Protein AF-A0A1U9UJ52-F1 (afdb_monomer_lite)

InterPro domains:
  IPR037035 Glycerate kinase-like, C-terminal domain superfamily [G3DSA:3.40.1480.10] (3-68)

Radius of gyration: 16.78 Å; chains: 1; bounding box: 43×26×46 Å

Sequence (95 aa):
MSAADPLRIVNTVTGEAREVARVYAALVREIRAYNAPFAAPVVLISEGERTVTLPAGAAPAGRARRLGPVRRHRRLVVTGPTRTNVNDYRAILIL

pLDDT: mean 83.04, std 14.13, range [40.38, 97.19]

Secondary structure (DSSP, 8-state):
-------EEE----EEHHHHHHHHHHHHHHHHHH--SSPSSEEEEEEE-EE--PPTTPPPS-S---PPPP---TT-------S----EEEEEEE-

Organism: Cupriavidus necator (NCBI:txid106590)

Foldseek 3Di:
DDDDDDADEAEADEEAPVVVVVVVVVVLVCCQVPCPPHHPQYKYKYFHAYDHDDDPPDDDPPDPDPDDPDPDDPPDDDDDDPVDDPHDMDMDGRD

Structure (mmCIF, N/CA/C/O backbone):
data_AF-A0A1U9UJ52-F1
#
_entry.id   AF-A0A1U9UJ52-F1
#
loop_
_atom_site.group_PDB
_atom_site.id
_atom_site.type_symbol
_atom_site.label_atom_id
_atom_site.label_alt_id
_atom_site.label_comp_id
_atom_site.label_asym_id
_atom_site.label_entity_id
_atom_site.label_seq_id
_atom_site.pdbx_PDB_ins_code
_atom_site.Cartn_x
_atom_site.Cartn_y
_atom_site.Cartn_z
_atom_site.occupancy
_atom_site.B_iso_or_equiv
_atom_site.auth_seq_id
_atom_site.auth_comp_id
_atom_site.auth_asym_id
_atom_site.auth_atom_id
_atom_site.pdbx_PDB_model_num
ATOM 1 N N . MET A 1 1 ? -25.692 7.053 10.779 1.00 40.38 1 MET A N 1
ATOM 2 C CA . MET A 1 1 ? -24.409 6.702 10.132 1.00 40.38 1 MET A CA 1
ATOM 3 C C . MET A 1 1 ? -23.512 7.923 10.233 1.00 40.38 1 MET A C 1
ATOM 5 O O . MET A 1 1 ? -23.721 8.863 9.482 1.00 40.38 1 MET A O 1
ATOM 9 N N . SER A 1 2 ? -22.635 7.976 11.240 1.00 41.06 2 SER A N 1
ATOM 10 C CA . SER A 1 2 ? -21.739 9.124 11.442 1.00 41.06 2 SER A CA 1
ATOM 11 C C . SER A 1 2 ? -20.539 9.010 10.504 1.00 41.06 2 SER A C 1
ATOM 13 O O . SER A 1 2 ? -20.014 7.912 10.332 1.00 41.06 2 SER A O 1
ATOM 15 N N . ALA A 1 3 ? -20.173 10.129 9.880 1.00 46.41 3 ALA A N 1
ATOM 16 C CA . ALA A 1 3 ? -19.168 10.272 8.834 1.00 46.41 3 ALA A CA 1
ATOM 17 C C . ALA A 1 3 ? -17.847 9.559 9.167 1.00 46.41 3 ALA A C 1
ATOM 19 O O . ALA A 1 3 ? -17.256 9.784 10.221 1.00 46.41 3 ALA A O 1
ATOM 20 N N . ALA A 1 4 ? -17.392 8.695 8.257 1.00 51.22 4 ALA A N 1
ATOM 21 C CA . ALA A 1 4 ? -16.014 8.230 8.257 1.00 51.22 4 ALA A CA 1
ATOM 22 C C . ALA A 1 4 ? -15.134 9.410 7.824 1.00 51.22 4 ALA A C 1
ATOM 24 O O . ALA A 1 4 ? -15.203 9.801 6.662 1.00 51.22 4 ALA A O 1
ATOM 25 N N . ASP A 1 5 ? -14.335 9.968 8.737 1.00 53.25 5 ASP A N 1
ATOM 26 C CA . ASP A 1 5 ? -13.359 11.015 8.418 1.00 53.25 5 ASP A CA 1
ATOM 27 C C . ASP A 1 5 ? -11.966 10.720 9.017 1.00 53.25 5 ASP A C 1
ATOM 29 O O . ASP A 1 5 ? -11.884 10.301 10.175 1.00 53.25 5 ASP A O 1
ATOM 33 N N . PRO A 1 6 ? -10.848 11.020 8.314 1.00 59.38 6 PRO A N 1
ATOM 34 C CA . PRO A 1 6 ? -10.730 11.335 6.897 1.00 59.38 6 PRO A CA 1
ATOM 35 C C . PRO A 1 6 ? -9.825 10.344 6.158 1.00 59.38 6 PRO A C 1
ATOM 37 O O . PRO A 1 6 ? -8.837 9.804 6.665 1.00 59.38 6 PRO A O 1
ATOM 40 N N . LEU A 1 7 ? -10.162 10.176 4.889 1.00 65.69 7 LEU A N 1
ATOM 41 C CA . LEU A 1 7 ? -9.250 9.773 3.837 1.00 65.69 7 LEU A CA 1
ATOM 42 C C . LEU A 1 7 ? -7.883 10.458 4.002 1.00 65.69 7 LEU A C 1
ATOM 44 O O . LEU A 1 7 ? -7.789 11.681 3.907 1.00 65.69 7 LEU A O 1
ATOM 48 N N . ARG A 1 8 ? -6.817 9.690 4.240 1.00 69.25 8 ARG A N 1
ATOM 49 C CA . ARG A 1 8 ? -5.455 10.240 4.343 1.00 69.25 8 ARG A CA 1
ATOM 50 C C . ARG A 1 8 ? -4.649 9.904 3.101 1.00 69.25 8 ARG A C 1
ATOM 52 O O . ARG A 1 8 ? -4.561 8.735 2.731 1.00 69.25 8 ARG A O 1
ATOM 59 N N . ILE A 1 9 ? -4.075 10.937 2.485 1.00 73.25 9 ILE A N 1
ATOM 60 C CA . ILE A 1 9 ? -3.319 10.852 1.234 1.00 73.25 9 ILE A CA 1
ATOM 61 C C . ILE A 1 9 ? -1.829 10.971 1.543 1.00 73.25 9 ILE A C 1
ATOM 63 O O . ILE A 1 9 ? -1.378 11.980 2.082 1.00 73.25 9 ILE A O 1
ATOM 67 N N . VAL A 1 10 ? -1.066 9.945 1.173 1.00 74.12 10 VAL A N 1
ATOM 68 C CA . VAL A 1 10 ? 0.400 9.996 1.132 1.00 74.12 10 VAL A CA 1
ATOM 69 C C . VAL A 1 10 ? 0.835 10.067 -0.326 1.00 74.12 10 VAL A C 1
ATOM 71 O O . VAL A 1 10 ? 0.486 9.195 -1.121 1.00 74.12 10 VAL A O 1
ATOM 74 N N . ASN A 1 11 ? 1.607 11.091 -0.680 1.00 78.25 11 ASN A N 1
ATOM 75 C CA . ASN A 1 11 ? 2.183 11.214 -2.015 1.00 78.25 11 ASN A CA 1
ATOM 76 C C . ASN A 1 11 ? 3.630 10.689 -2.033 1.00 78.25 11 ASN A C 1
ATOM 78 O O . ASN A 1 11 ? 4.268 10.561 -0.987 1.00 78.25 11 ASN A O 1
ATOM 82 N N . THR A 1 12 ? 4.169 10.429 -3.223 1.00 85.44 12 THR A N 1
ATOM 83 C CA . THR A 1 12 ? 5.603 10.196 -3.476 1.00 85.44 12 THR A CA 1
ATOM 84 C C . THR A 1 12 ? 6.217 8.953 -2.822 1.00 85.44 12 THR A C 1
ATOM 86 O O . THR A 1 12 ? 7.415 8.917 -2.559 1.00 85.44 12 THR A O 1
ATOM 89 N N . VAL A 1 13 ? 5.436 7.899 -2.569 1.00 89.06 13 VAL A N 1
ATOM 90 C CA . VAL A 1 13 ? 5.988 6.668 -1.981 1.00 89.06 13 VAL A CA 1
ATOM 91 C C . VAL A 1 13 ? 6.821 5.905 -3.010 1.00 89.06 13 VAL A C 1
ATOM 93 O O . VAL A 1 13 ? 6.276 5.418 -4.003 1.00 89.06 13 VAL A O 1
ATOM 96 N N . THR A 1 14 ? 8.113 5.746 -2.725 1.00 91.81 14 THR A N 1
ATOM 97 C CA . THR A 1 14 ? 9.083 5.058 -3.585 1.00 91.81 14 THR A CA 1
ATOM 98 C C . THR A 1 14 ? 9.694 3.813 -2.938 1.00 91.81 14 THR A C 1
ATOM 100 O O . THR A 1 14 ? 9.411 3.491 -1.782 1.00 91.81 14 THR A O 1
ATOM 103 N N . GLY A 1 15 ? 10.504 3.079 -3.706 1.00 92.88 15 GLY A N 1
ATOM 104 C CA . GLY A 1 15 ? 11.242 1.896 -3.254 1.00 92.88 15 GLY A CA 1
ATOM 105 C C . GLY A 1 15 ? 10.639 0.571 -3.719 1.00 92.88 15 GLY A C 1
ATOM 106 O O . GLY A 1 15 ? 9.721 0.529 -4.542 1.00 92.88 15 GLY A O 1
ATOM 107 N N . GLU A 1 16 ? 11.169 -0.530 -3.186 1.00 95.81 16 GLU A N 1
ATOM 108 C CA . GLU A 1 16 ? 10.764 -1.878 -3.578 1.00 95.81 16 GLU A CA 1
ATOM 109 C C . GLU A 1 16 ? 9.315 -2.172 -3.170 1.00 95.81 16 GLU A C 1
ATOM 111 O O . GLU A 1 16 ? 8.945 -2.109 -1.993 1.00 95.81 16 GLU A O 1
ATOM 116 N N . ALA A 1 17 ? 8.488 -2.581 -4.135 1.00 93.44 17 ALA A N 1
ATOM 117 C CA . ALA A 1 17 ? 7.058 -2.812 -3.927 1.00 93.44 17 ALA A CA 1
ATOM 118 C C . ALA A 1 17 ? 6.770 -3.778 -2.762 1.00 93.44 17 ALA A C 1
ATOM 120 O O . ALA A 1 17 ? 5.819 -3.578 -2.002 1.00 93.44 17 ALA A O 1
ATOM 121 N N . ARG A 1 18 ? 7.619 -4.801 -2.583 1.00 94.50 18 ARG A N 1
ATOM 122 C CA . ARG A 1 18 ? 7.508 -5.784 -1.491 1.00 94.50 18 ARG A CA 1
ATOM 123 C C . ARG A 1 18 ? 7.749 -5.174 -0.108 1.00 94.50 18 ARG A C 1
ATOM 125 O O . ARG A 1 18 ? 7.143 -5.618 0.862 1.00 94.50 18 ARG A O 1
ATOM 132 N N . GLU A 1 19 ? 8.633 -4.188 -0.004 1.00 96.19 19 GLU A N 1
ATOM 133 C CA . GLU A 1 19 ? 8.980 -3.538 1.263 1.00 96.19 19 GLU A CA 1
ATOM 134 C C . GLU A 1 19 ? 7.899 -2.540 1.641 1.00 96.19 19 GLU A C 1
ATOM 136 O O . GLU A 1 19 ? 7.375 -2.590 2.754 1.00 96.19 19 GLU A O 1
ATOM 141 N N . VAL A 1 20 ? 7.449 -1.747 0.667 1.00 93.81 20 VAL A N 1
ATOM 142 C CA . VAL A 1 20 ? 6.313 -0.846 0.855 1.00 93.81 20 VAL A CA 1
ATOM 143 C C . VAL A 1 20 ? 5.063 -1.620 1.291 1.00 93.81 20 VAL A C 1
ATOM 145 O O . VAL A 1 20 ? 4.375 -1.210 2.225 1.00 93.81 20 VAL A O 1
ATOM 148 N N . ALA A 1 21 ? 4.786 -2.780 0.685 1.00 93.50 21 ALA A N 1
ATOM 149 C CA . ALA A 1 21 ? 3.662 -3.627 1.087 1.00 93.50 21 ALA A CA 1
ATOM 150 C C . ALA A 1 21 ? 3.754 -4.102 2.551 1.00 93.50 21 ALA A C 1
ATOM 152 O O . ALA A 1 21 ? 2.731 -4.170 3.233 1.00 93.50 21 ALA A O 1
ATOM 153 N N . ARG A 1 22 ? 4.959 -4.405 3.058 1.00 96.69 22 ARG A N 1
ATOM 154 C CA . ARG A 1 22 ? 5.166 -4.803 4.464 1.00 96.69 22 ARG A CA 1
ATOM 155 C C . ARG A 1 22 ? 4.875 -3.656 5.425 1.00 96.69 22 ARG A C 1
ATOM 157 O O . ARG A 1 22 ? 4.234 -3.891 6.445 1.00 96.69 22 ARG A O 1
ATOM 164 N N . VAL A 1 23 ? 5.292 -2.438 5.080 1.00 94.62 23 VAL A N 1
ATOM 165 C CA . VAL A 1 23 ? 5.011 -1.237 5.880 1.00 94.62 23 VAL A CA 1
ATOM 166 C C . VAL A 1 23 ? 3.505 -0.994 5.974 1.00 94.62 23 VAL A C 1
ATOM 168 O O . VAL A 1 23 ? 2.974 -0.882 7.077 1.00 94.62 23 VAL A O 1
ATOM 171 N N . TYR A 1 24 ? 2.787 -1.014 4.844 1.00 94.00 24 TYR A N 1
ATOM 172 C CA . TYR A 1 24 ? 1.325 -0.885 4.858 1.00 94.00 24 TYR A CA 1
ATOM 173 C C . TYR A 1 24 ? 0.649 -2.005 5.653 1.00 94.00 24 TYR A C 1
ATOM 175 O O . TYR A 1 24 ? -0.286 -1.743 6.403 1.00 94.00 24 TYR A O 1
ATOM 183 N N . ALA A 1 25 ? 1.124 -3.247 5.536 1.00 96.06 25 ALA A N 1
ATOM 184 C CA . ALA A 1 25 ? 0.576 -4.360 6.306 1.00 96.06 25 ALA A CA 1
ATOM 185 C C . ALA A 1 25 ? 0.775 -4.183 7.820 1.00 96.06 25 ALA A C 1
ATOM 187 O O . ALA A 1 25 ? -0.128 -4.512 8.587 1.00 96.06 25 ALA A O 1
ATOM 188 N N . ALA A 1 26 ? 1.928 -3.665 8.254 1.00 96.50 26 ALA A N 1
ATOM 189 C CA . ALA A 1 26 ? 2.177 -3.347 9.658 1.00 96.50 26 ALA A CA 1
ATOM 190 C C . ALA A 1 26 ? 1.239 -2.235 10.151 1.00 96.50 26 ALA A C 1
ATOM 192 O O . ALA A 1 26 ? 0.575 -2.417 11.166 1.00 96.50 26 ALA A O 1
ATOM 193 N N . LEU A 1 27 ? 1.091 -1.152 9.382 1.00 93.00 27 LEU A N 1
ATOM 194 C CA . LEU A 1 27 ? 0.178 -0.054 9.711 1.00 93.00 27 LEU A CA 1
ATOM 195 C C . LEU A 1 27 ? -1.283 -0.519 9.822 1.00 93.00 27 LEU A C 1
ATOM 197 O O . LEU A 1 27 ? -1.989 -0.135 10.747 1.00 93.00 27 LEU A O 1
ATOM 201 N N . VAL A 1 28 ? -1.739 -1.385 8.912 1.00 94.94 28 VAL A N 1
ATOM 202 C CA . VAL A 1 28 ? -3.092 -1.962 8.975 1.00 94.94 28 VAL A CA 1
ATOM 203 C C . VAL A 1 28 ? -3.289 -2.795 10.241 1.00 94.94 28 VAL A C 1
ATOM 205 O O . VAL A 1 28 ? -4.364 -2.751 10.837 1.00 94.94 28 VAL A O 1
ATOM 208 N N . ARG A 1 29 ? -2.276 -3.570 10.652 1.00 96.31 29 ARG A N 1
ATOM 209 C CA . ARG A 1 29 ? -2.334 -4.356 11.894 1.00 96.31 29 ARG A CA 1
ATOM 210 C C . ARG A 1 29 ? -2.414 -3.451 13.119 1.00 96.31 29 ARG A C 1
ATOM 212 O O . ARG A 1 29 ? -3.243 -3.720 13.979 1.00 96.31 29 ARG A O 1
ATOM 219 N N . GLU A 1 30 ? -1.621 -2.382 13.150 1.00 96.62 30 GLU A N 1
ATOM 220 C CA . GLU A 1 30 ? -1.614 -1.396 14.236 1.00 96.62 30 GLU A CA 1
ATOM 221 C C . GLU A 1 30 ? -2.984 -0.721 14.392 1.00 96.62 30 GLU A C 1
ATOM 223 O O . GLU A 1 30 ? -3.575 -0.739 15.470 1.00 96.62 30 GLU A O 1
ATOM 228 N N . ILE A 1 31 ? -3.554 -0.230 13.285 1.00 94.00 31 ILE A N 1
ATOM 229 C CA . ILE A 1 31 ? -4.870 0.426 13.273 1.00 94.00 31 ILE A CA 1
ATOM 230 C C . ILE A 1 31 ? -5.961 -0.530 13.757 1.00 94.00 31 ILE A C 1
ATOM 232 O O . ILE A 1 31 ? -6.796 -0.150 14.571 1.00 94.00 31 ILE A O 1
ATOM 236 N N . ARG A 1 32 ? -5.947 -1.786 13.298 1.00 94.88 32 ARG A N 1
ATOM 237 C CA . ARG A 1 32 ? -6.950 -2.781 13.708 1.00 94.88 32 ARG A CA 1
ATOM 238 C C . ARG A 1 32 ? -6.845 -3.183 15.172 1.00 94.88 32 ARG A C 1
ATOM 240 O O . ARG A 1 32 ? -7.865 -3.476 15.784 1.00 94.88 32 ARG A O 1
ATOM 247 N N . ALA A 1 33 ? -5.630 -3.270 15.700 1.00 97.19 33 ALA A N 1
ATOM 248 C CA . ALA A 1 33 ? -5.410 -3.705 17.071 1.00 97.19 33 ALA A CA 1
ATOM 249 C C . ALA A 1 33 ? -5.644 -2.571 18.076 1.00 97.19 33 ALA A C 1
ATOM 251 O O . ALA A 1 33 ? -6.172 -2.819 19.158 1.00 97.19 33 ALA A O 1
ATOM 252 N N . TYR A 1 34 ? -5.269 -1.341 17.717 1.00 95.94 34 TYR A N 1
ATOM 253 C CA . TYR A 1 34 ? -5.130 -0.252 18.683 1.00 95.94 34 TYR A CA 1
ATOM 254 C C . TYR A 1 34 ? -5.863 1.035 18.308 1.00 95.94 34 TYR A C 1
ATOM 256 O O . TYR A 1 34 ? -5.839 1.978 19.095 1.00 95.94 34 TYR A O 1
ATOM 264 N N . ASN A 1 35 ? -6.513 1.115 17.140 1.00 92.75 35 ASN A N 1
ATOM 265 C CA . ASN A 1 35 ? -7.083 2.368 16.622 1.00 92.75 35 ASN A CA 1
ATOM 266 C C . ASN A 1 35 ? -6.055 3.517 16.593 1.00 92.75 35 ASN A C 1
ATOM 268 O O . ASN A 1 35 ? -6.386 4.687 16.795 1.00 92.75 35 ASN A O 1
ATOM 272 N N . ALA A 1 36 ? -4.793 3.168 16.332 1.00 89.62 36 ALA A N 1
ATOM 273 C CA . ALA A 1 36 ? -3.666 4.082 16.275 1.00 89.62 36 ALA A CA 1
ATOM 274 C C . ALA A 1 36 ? -2.833 3.822 15.005 1.00 89.62 36 ALA A C 1
ATOM 276 O O . ALA A 1 36 ? -2.739 2.684 14.548 1.00 89.62 36 ALA A O 1
ATOM 277 N N . PRO A 1 37 ? -2.252 4.861 14.381 1.00 87.94 37 PRO A N 1
ATOM 278 C CA . PRO A 1 37 ? -2.460 6.285 14.666 1.00 87.94 37 PRO A CA 1
ATOM 279 C C . PRO A 1 37 ? -3.859 6.796 14.263 1.00 87.94 37 PRO A C 1
ATOM 281 O O . PRO A 1 37 ? -4.156 7.972 14.455 1.00 87.94 37 PRO A O 1
ATOM 284 N N . PHE A 1 38 ? -4.712 5.941 13.688 1.00 89.06 38 PHE A N 1
ATOM 285 C CA . PHE A 1 38 ? -6.056 6.288 13.226 1.00 89.06 38 PHE A CA 1
ATOM 286 C C . PHE A 1 38 ? -7.078 5.287 13.759 1.00 89.06 38 PHE A C 1
ATOM 288 O O . PHE A 1 38 ? -6.783 4.096 13.813 1.00 89.06 38 PHE A O 1
ATOM 295 N N . ALA A 1 39 ? -8.282 5.756 14.085 1.00 89.69 39 ALA A N 1
ATOM 296 C CA . ALA A 1 39 ? -9.393 4.883 14.441 1.00 89.69 39 ALA A CA 1
ATOM 297 C C . ALA A 1 39 ? -10.061 4.304 13.187 1.00 89.69 39 ALA A C 1
ATOM 299 O O . ALA A 1 39 ? -10.243 5.013 12.196 1.00 89.69 39 ALA A O 1
ATOM 300 N N . ALA A 1 40 ? -10.433 3.026 13.231 1.00 88.50 40 ALA A N 1
ATOM 301 C CA . ALA A 1 40 ? -11.304 2.434 12.224 1.00 88.50 40 ALA A CA 1
ATOM 302 C C . ALA A 1 40 ? -12.767 2.906 12.429 1.00 88.50 40 ALA A C 1
ATOM 304 O O . ALA A 1 40 ? -13.178 3.117 13.573 1.00 88.50 40 ALA A O 1
ATOM 305 N N . PRO A 1 41 ? -13.573 3.074 11.359 1.00 92.00 41 PRO A N 1
ATOM 306 C CA . PRO A 1 41 ? -13.246 2.804 9.959 1.00 92.00 41 PRO A CA 1
ATOM 307 C C . PRO A 1 41 ? -12.414 3.922 9.310 1.00 92.00 41 PRO A C 1
ATOM 309 O O . PRO A 1 41 ? -12.714 5.104 9.456 1.00 92.00 41 PRO A O 1
ATOM 312 N N . VAL A 1 42 ? -11.400 3.544 8.525 1.00 90.88 42 VAL A N 1
ATOM 313 C CA . VAL A 1 42 ? -10.513 4.488 7.825 1.00 90.88 42 VAL A CA 1
ATOM 314 C C . VAL A 1 42 ? -10.103 3.971 6.447 1.00 90.88 42 VAL A C 1
ATOM 316 O O . VAL A 1 42 ? -9.911 2.773 6.234 1.00 90.88 42 VAL A O 1
ATOM 319 N N . VAL A 1 43 ? -9.937 4.893 5.497 1.00 92.12 43 VAL A N 1
ATOM 320 C CA . VAL A 1 43 ? -9.357 4.616 4.178 1.00 92.12 43 VAL A CA 1
ATOM 321 C C . VAL A 1 43 ? -8.010 5.317 4.058 1.00 92.12 43 VAL A C 1
ATOM 323 O O . VAL A 1 43 ? -7.907 6.534 4.219 1.00 92.12 43 VAL A O 1
ATOM 326 N N . LEU A 1 44 ? -6.977 4.545 3.734 1.00 90.88 44 LEU A N 1
ATOM 327 C CA . LEU A 1 44 ? -5.654 5.065 3.402 1.00 90.88 44 LEU A CA 1
ATOM 328 C C . LEU A 1 44 ? -5.504 5.114 1.882 1.00 90.88 44 LEU A C 1
ATOM 330 O O . LEU A 1 44 ? -5.666 4.084 1.222 1.00 90.88 44 LEU A O 1
ATOM 334 N N . ILE A 1 45 ? -5.171 6.282 1.333 1.00 90.94 45 ILE A N 1
ATOM 335 C CA . ILE A 1 45 ? -4.806 6.451 -0.076 1.00 90.94 45 ILE A CA 1
ATOM 336 C C . ILE A 1 45 ? -3.321 6.782 -0.178 1.00 90.94 45 ILE A C 1
ATOM 338 O O . ILE A 1 45 ? -2.803 7.633 0.542 1.00 90.94 45 ILE A O 1
ATOM 342 N N . SER A 1 46 ? -2.629 6.127 -1.108 1.00 89.69 46 SER A N 1
ATOM 343 C CA . SER A 1 46 ? -1.251 6.483 -1.433 1.00 89.69 46 SER A CA 1
ATOM 344 C C . SER A 1 46 ? -0.977 6.464 -2.926 1.00 89.69 46 SER A C 1
ATOM 346 O O . SER A 1 46 ? -1.439 5.555 -3.618 1.00 89.69 46 SER A O 1
ATOM 348 N N . GLU A 1 47 ? -0.120 7.374 -3.365 1.00 89.62 47 GLU A N 1
ATOM 349 C CA . GLU A 1 47 ? 0.470 7.413 -4.702 1.00 89.62 47 GLU A CA 1
ATOM 350 C C . GLU A 1 47 ? 1.985 7.158 -4.623 1.00 89.62 47 GLU A C 1
ATOM 352 O O . GLU A 1 47 ? 2.613 7.265 -3.562 1.00 89.62 47 GLU A O 1
ATOM 357 N N . GLY A 1 48 ? 2.589 6.772 -5.740 1.00 89.00 48 GLY A N 1
ATOM 358 C CA . GLY A 1 48 ? 4.024 6.914 -5.97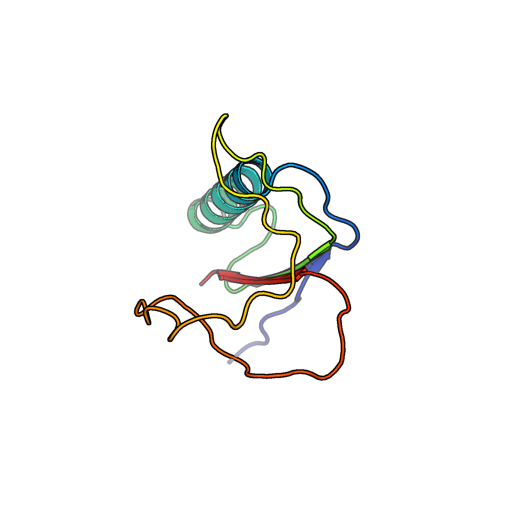1 1.00 89.00 48 GLY A CA 1
ATOM 359 C C . GLY A 1 48 ? 4.575 5.825 -6.878 1.00 89.00 48 GLY A C 1
ATOM 360 O O . GLY A 1 48 ? 3.877 4.868 -7.208 1.00 89.00 48 GLY A O 1
ATOM 361 N N . GLU A 1 49 ? 5.852 5.937 -7.215 1.00 90.00 49 GLU A N 1
ATOM 362 C CA . GLU A 1 49 ? 6.523 5.037 -8.151 1.00 90.00 49 GLU A CA 1
ATOM 363 C C . GLU A 1 49 ? 7.316 3.962 -7.411 1.00 90.00 49 GLU A C 1
ATOM 365 O O . GLU A 1 49 ? 8.182 4.279 -6.599 1.00 90.00 49 GLU A O 1
ATOM 370 N N . ARG A 1 50 ? 7.042 2.681 -7.671 1.00 91.12 50 ARG A N 1
ATOM 371 C CA . ARG A 1 50 ? 7.708 1.577 -6.965 1.00 91.12 50 ARG A CA 1
ATOM 372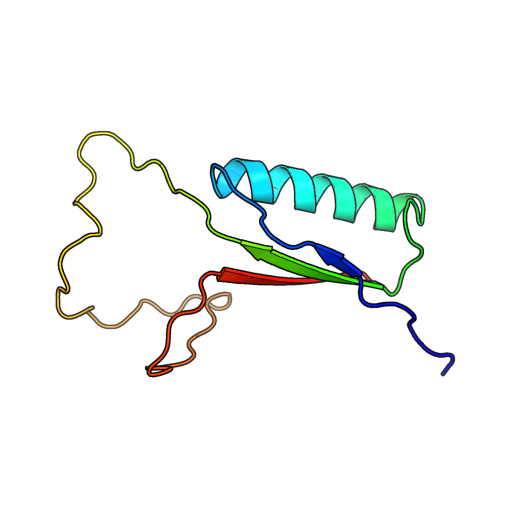 C C . ARG A 1 50 ? 8.433 0.671 -7.930 1.00 91.12 50 ARG A C 1
ATOM 374 O O . ARG A 1 50 ? 7.930 0.338 -8.996 1.00 91.12 50 ARG A O 1
ATOM 381 N 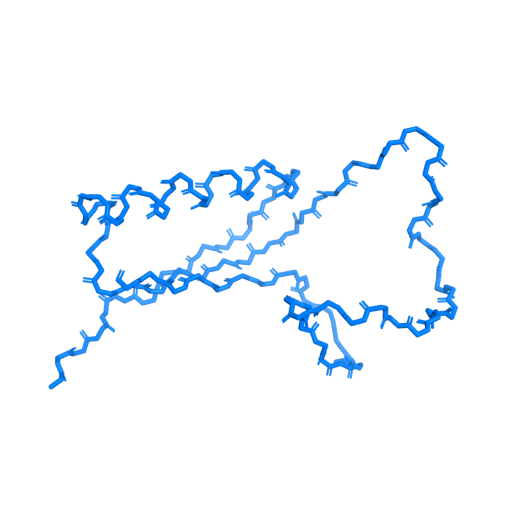N . THR A 1 51 ? 9.5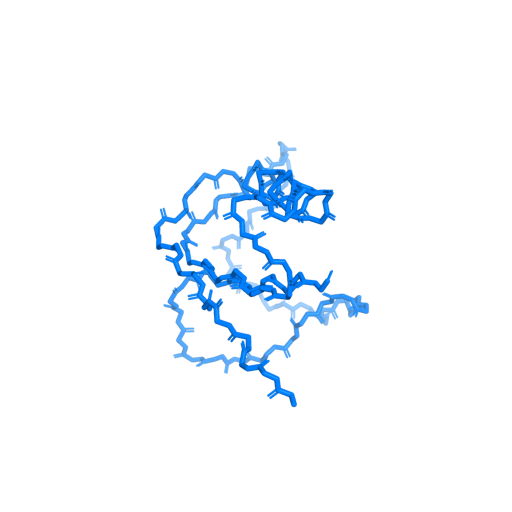98 0.213 -7.505 1.00 92.31 51 THR A N 1
ATOM 382 C CA . THR A 1 51 ? 10.397 -0.730 -8.273 1.00 92.31 51 THR A CA 1
ATOM 383 C C . THR A 1 51 ? 10.046 -2.158 -7.887 1.00 92.31 51 THR A C 1
ATOM 385 O O . THR A 1 51 ? 9.590 -2.452 -6.777 1.00 92.31 51 THR A O 1
ATOM 388 N N . VAL A 1 52 ? 10.257 -3.066 -8.832 1.00 91.19 52 VAL A N 1
ATOM 389 C CA . VAL A 1 52 ? 10.274 -4.500 -8.569 1.00 91.19 52 VAL A CA 1
ATOM 390 C C . VAL A 1 52 ? 11.617 -5.014 -9.044 1.00 91.19 52 VAL A C 1
ATOM 392 O O . VAL A 1 52 ? 11.883 -5.048 -10.245 1.00 91.19 52 VAL A O 1
ATOM 395 N N . THR A 1 53 ? 12.452 -5.447 -8.107 1.00 91.69 53 THR A N 1
ATOM 396 C CA . THR A 1 53 ? 13.675 -6.162 -8.456 1.00 91.69 53 THR A CA 1
ATOM 397 C C . 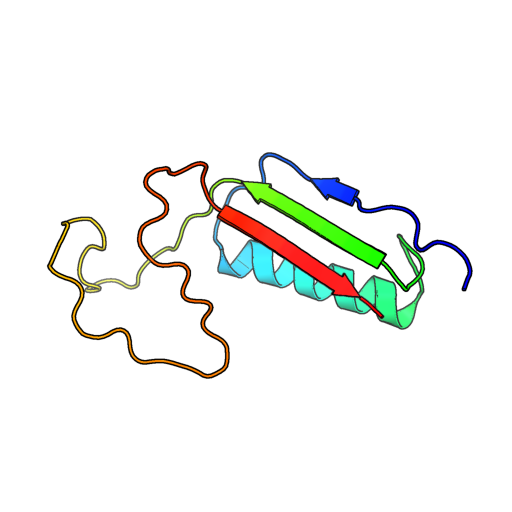THR A 1 53 ? 13.325 -7.579 -8.905 1.00 91.69 53 THR A C 1
ATOM 399 O O . THR A 1 53 ? 12.823 -8.399 -8.129 1.00 91.69 53 THR A O 1
ATOM 402 N N . LEU A 1 54 ? 13.582 -7.870 -10.179 1.00 89.38 54 LEU A N 1
ATOM 403 C CA . LEU A 1 54 ? 13.379 -9.197 -10.747 1.00 89.38 54 LEU A CA 1
ATOM 404 C C . LEU A 1 54 ? 14.560 -10.128 -10.406 1.00 89.38 54 LEU A C 1
ATOM 406 O O . LEU A 1 54 ? 15.702 -9.668 -10.360 1.00 89.38 54 LEU A O 1
ATOM 410 N N . PRO A 1 55 ? 14.320 -11.437 -10.201 1.00 86.50 55 PRO A N 1
ATOM 411 C CA . PRO A 1 55 ? 15.395 -12.414 -10.050 1.00 86.50 55 PRO A CA 1
ATOM 412 C C . PRO A 1 55 ? 16.324 -12.443 -11.268 1.00 86.50 55 PRO A C 1
ATOM 414 O O . PRO A 1 55 ? 15.895 -12.192 -12.398 1.00 86.50 55 PRO A O 1
ATOM 417 N N . ALA A 1 56 ? 17.582 -12.827 -11.051 1.00 86.44 56 ALA A N 1
ATOM 418 C CA . ALA A 1 56 ? 18.516 -13.076 -12.144 1.00 86.44 56 ALA A CA 1
ATOM 419 C C . ALA A 1 56 ? 17.925 -14.106 -13.129 1.00 86.44 56 ALA A C 1
ATOM 421 O O . ALA A 1 56 ? 17.425 -15.152 -12.719 1.00 86.44 56 ALA A O 1
ATOM 422 N N . GLY A 1 57 ? 17.950 -13.788 -14.427 1.00 82.25 57 GLY A N 1
ATOM 423 C CA . GLY A 1 57 ? 17.362 -14.622 -15.485 1.00 82.25 57 GLY A CA 1
ATOM 424 C C . GLY A 1 57 ? 15.876 -14.368 -15.772 1.00 82.25 57 GLY A C 1
ATOM 425 O O . GLY A 1 57 ? 15.325 -14.975 -16.690 1.00 82.25 57 GLY A O 1
ATOM 426 N N . ALA A 1 58 ? 15.215 -13.461 -15.046 1.00 78.56 58 ALA A N 1
ATOM 427 C CA . ALA A 1 58 ? 13.874 -13.023 -15.411 1.00 78.56 58 ALA A CA 1
ATOM 428 C C . ALA A 1 58 ? 13.886 -12.270 -16.751 1.00 78.56 58 ALA A C 1
ATOM 430 O O . ALA A 1 58 ? 14.766 -11.450 -17.023 1.00 78.56 58 ALA A O 1
ATOM 431 N N . ALA A 1 59 ? 12.877 -12.527 -17.584 1.00 73.19 59 ALA A N 1
ATOM 432 C CA . ALA A 1 59 ? 12.710 -11.790 -18.827 1.00 73.19 59 ALA A CA 1
ATOM 433 C C . ALA A 1 59 ? 12.484 -10.290 -18.531 1.00 73.19 59 ALA A C 1
ATOM 435 O O . ALA A 1 59 ? 11.691 -9.965 -17.641 1.00 73.19 59 ALA A O 1
ATOM 436 N N . PRO A 1 60 ? 13.123 -9.367 -19.274 1.00 65.94 60 PRO A N 1
ATOM 437 C CA . PRO A 1 60 ? 12.911 -7.935 -19.097 1.00 65.94 60 PRO A CA 1
ATOM 438 C C . PRO A 1 60 ? 11.439 -7.556 -19.291 1.00 65.94 60 PRO A C 1
ATOM 440 O O . PRO A 1 60 ? 10.822 -7.927 -20.290 1.00 65.94 60 PRO A O 1
ATOM 443 N N . ALA A 1 61 ? 10.895 -6.747 -18.380 1.00 65.75 61 ALA A N 1
ATOM 444 C CA . ALA A 1 61 ? 9.522 -6.238 -18.465 1.00 65.75 61 ALA A CA 1
ATOM 445 C C . ALA A 1 61 ? 9.314 -5.189 -19.587 1.00 65.75 61 ALA A C 1
ATOM 447 O O . ALA A 1 61 ? 8.188 -4.798 -19.874 1.00 65.75 61 ALA A O 1
ATOM 448 N N . GLY A 1 62 ? 10.395 -4.726 -20.228 1.00 55.03 62 GLY A N 1
ATOM 449 C CA . GLY A 1 62 ? 10.450 -3.446 -20.948 1.00 55.03 62 GLY A CA 1
ATOM 450 C C . GLY A 1 62 ? 10.257 -3.460 -22.467 1.00 55.03 62 GLY A C 1
ATOM 451 O O . GLY A 1 62 ? 10.631 -2.491 -23.119 1.00 55.03 62 GLY A O 1
ATOM 452 N N . ARG A 1 63 ? 9.699 -4.509 -23.078 1.00 52.34 63 ARG A N 1
ATOM 453 C CA . ARG A 1 63 ? 9.234 -4.412 -24.476 1.00 52.34 63 ARG A CA 1
ATOM 454 C C . ARG A 1 63 ? 7.737 -4.631 -24.510 1.00 52.34 63 ARG A C 1
ATOM 456 O O . ARG A 1 63 ? 7.268 -5.612 -23.939 1.00 52.34 63 ARG A O 1
ATOM 463 N N . ALA A 1 64 ? 7.019 -3.737 -25.197 1.00 52.88 64 ALA A N 1
ATOM 464 C CA . ALA A 1 64 ? 5.590 -3.837 -25.489 1.00 52.88 64 ALA A CA 1
ATOM 465 C C . ALA A 1 64 ? 5.316 -5.096 -26.325 1.00 52.88 64 ALA A C 1
ATOM 467 O O . ALA A 1 64 ? 5.125 -5.068 -27.538 1.00 52.88 64 ALA A O 1
ATOM 468 N N . ARG A 1 65 ? 5.373 -6.247 -25.668 1.00 58.94 65 ARG A N 1
ATOM 469 C CA . ARG A 1 65 ? 4.995 -7.528 -26.223 1.00 58.94 65 ARG A CA 1
ATOM 470 C C . ARG A 1 65 ? 3.485 -7.574 -26.122 1.00 58.94 65 ARG A C 1
ATOM 472 O O . ARG A 1 65 ? 2.933 -7.183 -25.094 1.00 58.94 65 ARG A O 1
ATOM 479 N N . ARG A 1 66 ? 2.815 -8.044 -27.174 1.00 61.50 66 ARG A N 1
ATOM 480 C CA . ARG A 1 66 ? 1.381 -8.329 -27.117 1.00 61.50 66 ARG A CA 1
ATOM 481 C C . ARG A 1 66 ? 1.141 -9.200 -25.887 1.00 61.50 66 ARG A C 1
ATOM 483 O O . ARG A 1 66 ? 1.545 -10.364 -25.875 1.00 61.50 66 ARG A O 1
ATOM 490 N N . LEU A 1 67 ? 0.570 -8.606 -24.841 1.00 61.28 67 LEU A N 1
ATOM 491 C CA . LEU A 1 67 ? 0.236 -9.327 -23.626 1.00 61.28 67 LEU A CA 1
ATOM 492 C C . LEU A 1 67 ? -0.724 -10.434 -24.058 1.00 61.28 67 LEU A C 1
ATOM 494 O O . LEU A 1 67 ? -1.743 -10.176 -24.703 1.00 61.28 67 LEU A O 1
ATOM 498 N N . GLY A 1 68 ? -0.349 -11.683 -23.783 1.00 64.88 68 GLY A N 1
ATOM 499 C CA . GLY A 1 68 ? -1.273 -12.800 -23.920 1.00 64.88 68 GLY A CA 1
ATOM 500 C C . GLY A 1 68 ? -2.486 -12.596 -23.004 1.00 64.88 68 GLY A C 1
ATOM 501 O O . GLY A 1 68 ? -2.494 -11.670 -22.186 1.00 64.88 68 GLY A O 1
ATOM 502 N N . PRO A 1 69 ? -3.519 -13.445 -23.106 1.00 69.31 69 PRO A N 1
ATOM 503 C CA . PRO A 1 69 ? -4.658 -13.372 -22.200 1.00 69.31 69 PRO A CA 1
ATOM 504 C C . PRO A 1 69 ? -4.164 -13.379 -20.749 1.00 69.31 69 PRO A C 1
ATOM 506 O O . PRO A 1 69 ? -3.526 -14.333 -20.296 1.00 69.31 69 PRO A O 1
ATOM 509 N N . VAL A 1 70 ? -4.418 -12.278 -20.037 1.00 69.94 70 VAL A N 1
ATOM 510 C CA . VAL A 1 70 ? -4.016 -12.132 -18.640 1.00 69.94 70 VAL A CA 1
ATOM 511 C C . VAL A 1 70 ? -4.744 -13.207 -17.846 1.00 69.94 70 VAL A C 1
ATOM 513 O O . VAL A 1 70 ? -5.977 -13.263 -17.853 1.00 69.94 70 VAL A O 1
ATOM 516 N N . ARG A 1 71 ? -3.989 -14.087 -17.177 1.00 76.38 71 ARG A N 1
ATOM 517 C CA . ARG A 1 71 ? -4.569 -15.113 -16.307 1.00 76.38 71 ARG A CA 1
ATOM 518 C C . ARG A 1 71 ? -5.320 -14.400 -15.189 1.00 76.38 71 ARG A C 1
ATOM 520 O O . ARG A 1 71 ? -4.715 -13.804 -14.301 1.00 76.38 71 ARG A O 1
ATOM 527 N N . ARG A 1 72 ? -6.651 -14.416 -15.267 1.00 71.19 72 ARG A N 1
ATOM 528 C CA . ARG A 1 72 ? -7.508 -13.766 -14.278 1.00 71.19 72 ARG A CA 1
ATOM 529 C C . ARG A 1 72 ? -7.389 -14.512 -12.958 1.00 71.19 72 ARG A C 1
ATOM 531 O O . ARG A 1 72 ? -7.933 -15.599 -12.797 1.00 71.19 72 ARG A O 1
ATOM 538 N N . HIS A 1 73 ? -6.702 -13.906 -12.001 1.00 74.88 73 HIS A N 1
ATOM 539 C CA . HIS A 1 73 ? -6.875 -14.259 -10.602 1.00 74.88 73 HIS A CA 1
ATOM 540 C C . HIS A 1 73 ? -8.048 -13.474 -10.022 1.00 74.88 73 HIS A C 1
ATOM 542 O O . HIS A 1 73 ? -8.250 -12.315 -10.370 1.00 74.88 73 HIS A O 1
ATOM 548 N N . ARG A 1 74 ? -8.780 -14.077 -9.076 1.00 81.69 74 ARG A N 1
ATOM 549 C CA . ARG A 1 74 ? -9.902 -13.429 -8.365 1.00 81.69 74 ARG A CA 1
ATOM 550 C C . ARG A 1 74 ? -9.538 -12.089 -7.706 1.00 81.69 74 ARG A C 1
ATOM 552 O O . ARG A 1 74 ? -10.428 -11.318 -7.389 1.00 81.69 74 ARG A O 1
ATOM 559 N N . ARG A 1 75 ? -8.245 -11.832 -7.481 1.00 87.81 75 ARG A N 1
ATOM 560 C CA . ARG A 1 75 ? -7.713 -10.615 -6.850 1.00 87.81 75 ARG A CA 1
ATOM 561 C C . ARG A 1 75 ? -7.104 -9.617 -7.842 1.00 87.81 75 ARG A C 1
ATOM 563 O O . ARG A 1 75 ? -6.582 -8.597 -7.413 1.00 87.81 75 ARG A O 1
ATOM 570 N N . LEU A 1 76 ? -7.130 -9.915 -9.142 1.00 87.94 76 LEU A N 1
ATOM 571 C CA . LEU A 1 76 ? -6.630 -9.012 -10.170 1.00 87.94 76 LEU A CA 1
ATOM 572 C C . LEU A 1 76 ? -7.731 -8.035 -10.588 1.00 87.94 76 LEU A C 1
ATOM 574 O O . LEU A 1 76 ? -8.802 -8.455 -11.026 1.00 87.94 76 LEU A O 1
ATOM 578 N N . VAL A 1 77 ? -7.426 -6.743 -10.526 1.00 86.44 77 VAL A N 1
ATOM 579 C CA . VAL A 1 77 ? -8.260 -5.690 -11.110 1.00 86.44 77 VAL A CA 1
ATOM 580 C C . VAL A 1 77 ? -7.822 -5.472 -12.558 1.00 86.44 77 VAL A C 1
ATOM 582 O O . VAL A 1 77 ? -6.635 -5.314 -12.832 1.00 86.44 77 VAL A O 1
ATOM 585 N N . VAL A 1 78 ? -8.775 -5.487 -13.491 1.00 87.88 78 VAL A N 1
ATOM 586 C CA . VAL A 1 78 ? -8.531 -5.238 -14.919 1.00 87.88 78 VAL A CA 1
ATOM 587 C C . VAL A 1 78 ? -9.317 -4.000 -15.329 1.00 87.88 78 VAL A C 1
ATOM 589 O O . VAL A 1 78 ? -10.544 -4.029 -15.326 1.00 87.88 78 VAL A O 1
ATOM 592 N N . THR A 1 79 ? -8.611 -2.928 -15.687 1.00 86.94 79 THR A N 1
ATOM 593 C CA . THR A 1 79 ? -9.196 -1.630 -16.073 1.00 86.94 79 THR A CA 1
ATOM 594 C C . THR A 1 79 ? -9.329 -1.446 -17.587 1.00 86.94 79 THR A C 1
ATOM 596 O O . THR A 1 79 ? -10.093 -0.601 -18.040 1.00 86.94 79 THR A O 1
ATOM 599 N N . GLY A 1 80 ? -8.602 -2.239 -18.381 1.00 88.44 80 GLY A N 1
ATOM 600 C CA . GLY A 1 80 ? -8.439 -1.992 -19.815 1.00 88.44 80 GLY A CA 1
ATOM 601 C C . GLY A 1 80 ? -7.502 -0.805 -20.105 1.00 88.44 80 GLY A C 1
ATOM 602 O O . GLY A 1 80 ? -6.863 -0.282 -19.193 1.00 88.44 80 GLY A O 1
ATOM 603 N N . PRO A 1 81 ? -7.363 -0.389 -21.377 1.00 89.50 81 PRO A N 1
ATOM 604 C CA . PRO A 1 81 ? -6.520 0.746 -21.742 1.00 89.50 81 PRO A CA 1
ATOM 605 C C . PRO A 1 81 ? -7.067 2.061 -21.167 1.00 89.50 81 PRO A C 1
ATOM 607 O O . PRO A 1 81 ? -8.103 2.551 -21.609 1.00 89.50 81 PRO A O 1
ATOM 610 N N . THR A 1 82 ? -6.339 2.661 -20.228 1.00 89.31 82 THR A N 1
ATOM 611 C CA . THR A 1 82 ? -6.694 3.945 -19.591 1.00 89.31 82 THR A CA 1
ATOM 612 C C . THR A 1 82 ? -6.322 5.163 -20.438 1.00 89.31 82 THR A C 1
ATOM 614 O O . THR A 1 82 ? -6.774 6.265 -20.148 1.00 89.31 82 THR A O 1
ATOM 617 N N . ARG A 1 83 ? -5.498 4.980 -21.484 1.00 91.62 83 ARG A N 1
ATOM 618 C CA . ARG A 1 83 ? -4.952 6.041 -22.362 1.00 91.62 83 ARG A CA 1
ATOM 619 C C . ARG A 1 83 ? -4.162 7.137 -21.629 1.00 91.62 83 ARG A C 1
ATOM 621 O O . ARG A 1 83 ? -3.904 8.192 -22.192 1.00 91.62 83 ARG A O 1
ATOM 628 N N . THR A 1 84 ? -3.749 6.864 -20.397 1.00 90.69 84 THR A N 1
ATOM 629 C CA . THR A 1 84 ? -2.895 7.719 -19.573 1.00 90.69 84 THR A CA 1
ATOM 630 C C . THR A 1 84 ? -2.108 6.849 -18.598 1.00 90.69 84 THR A C 1
ATOM 632 O O . THR A 1 84 ? -2.518 5.722 -18.299 1.00 90.69 84 THR A O 1
ATOM 635 N N . ASN A 1 85 ? -0.990 7.369 -18.105 1.00 88.19 85 ASN A N 1
ATOM 636 C CA . ASN A 1 85 ? -0.220 6.768 -17.030 1.00 88.19 85 ASN A CA 1
ATOM 637 C C . ASN A 1 85 ? 0.246 7.875 -16.078 1.00 88.19 85 ASN A C 1
ATOM 639 O O . ASN A 1 85 ? 0.996 8.757 -16.483 1.00 88.19 85 ASN A O 1
ATOM 643 N N . VAL A 1 86 ? -0.221 7.812 -14.835 1.00 85.06 86 VAL A N 1
ATOM 644 C CA . VAL A 1 86 ? 0.128 8.726 -13.735 1.00 85.06 86 VAL A CA 1
ATOM 645 C C . VAL A 1 86 ? 0.702 7.939 -12.552 1.00 85.06 86 VAL A C 1
ATOM 647 O O . VAL A 1 86 ? 0.566 8.340 -11.405 1.00 85.06 86 VAL A O 1
ATOM 650 N N . ASN A 1 87 ? 1.350 6.808 -12.846 1.00 85.44 87 ASN A N 1
ATOM 651 C CA . ASN A 1 87 ? 1.925 5.871 -11.882 1.00 85.44 87 ASN A CA 1
ATOM 652 C C . ASN A 1 87 ? 0.867 5.123 -11.045 1.00 85.44 87 ASN A C 1
ATOM 654 O O . ASN A 1 87 ? -0.329 5.105 -11.355 1.00 85.44 87 ASN A O 1
ATOM 658 N N . ASP A 1 88 ? 1.333 4.417 -10.012 1.00 86.19 88 ASP A N 1
ATOM 659 C CA . ASP A 1 88 ? 0.509 3.552 -9.177 1.00 86.19 88 ASP A CA 1
ATOM 660 C C . ASP A 1 88 ? -0.258 4.313 -8.082 1.00 86.19 88 ASP A C 1
ATOM 662 O O . ASP A 1 88 ? 0.329 5.025 -7.259 1.00 86.19 88 ASP A O 1
ATOM 666 N N . TYR A 1 89 ? -1.538 3.965 -7.926 1.00 88.75 89 TYR A N 1
ATOM 667 C CA . TYR A 1 89 ? -2.349 4.301 -6.752 1.00 88.75 89 TYR A CA 1
ATOM 668 C C . TYR A 1 89 ? -2.674 3.067 -5.908 1.00 88.75 89 TYR A C 1
ATOM 670 O O . TYR A 1 89 ? -2.842 1.955 -6.411 1.00 88.75 89 TYR A O 1
ATOM 678 N N . ARG A 1 90 ? -2.810 3.271 -4.596 1.00 90.31 90 ARG A N 1
ATOM 679 C CA . ARG A 1 90 ? -3.260 2.267 -3.622 1.00 90.31 90 ARG A CA 1
ATOM 680 C C . ARG A 1 90 ? -4.355 2.855 -2.748 1.00 90.31 90 ARG A C 1
ATOM 682 O O . ARG A 1 90 ? -4.197 3.959 -2.239 1.00 90.31 90 ARG A O 1
ATOM 689 N N . ALA A 1 91 ? -5.407 2.076 -2.530 1.00 91.31 91 ALA A N 1
ATOM 690 C CA . ALA A 1 91 ? -6.453 2.359 -1.559 1.00 91.31 91 ALA A CA 1
ATOM 691 C C . ALA A 1 91 ? -6.599 1.154 -0.624 1.00 91.31 91 ALA A C 1
ATOM 693 O O . ALA A 1 91 ? -6.737 0.019 -1.085 1.00 91.31 91 ALA A O 1
ATOM 694 N N . ILE A 1 92 ? -6.541 1.396 0.684 1.00 92.94 92 ILE A N 1
ATOM 695 C CA . ILE A 1 92 ? -6.668 0.366 1.716 1.00 92.94 92 ILE A CA 1
ATOM 696 C C . ILE A 1 92 ? -7.811 0.769 2.638 1.00 92.94 92 ILE A C 1
ATOM 698 O O . ILE A 1 92 ? -7.698 1.744 3.377 1.00 92.94 92 ILE A O 1
ATOM 702 N N . LEU A 1 93 ? -8.904 0.010 2.587 1.00 92.94 93 LEU A N 1
ATOM 703 C CA . LEU A 1 93 ? -10.018 0.137 3.518 1.00 92.94 93 LEU A CA 1
ATOM 704 C C . LEU A 1 93 ? -9.737 -0.697 4.771 1.00 92.94 93 LEU A C 1
ATOM 706 O O . LEU A 1 93 ? -9.484 -1.902 4.681 1.00 92.94 93 LEU A O 1
ATOM 710 N N . ILE A 1 94 ? -9.814 -0.053 5.930 1.00 93.06 94 ILE A N 1
ATOM 711 C CA . IL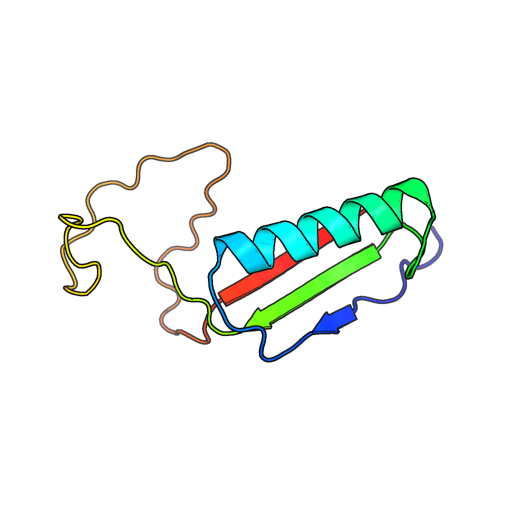E A 1 94 ? -9.699 -0.674 7.245 1.00 93.06 94 ILE A CA 1
ATOM 712 C C . ILE A 1 94 ? -11.026 -0.442 7.964 1.00 93.06 94 ILE A C 1
ATOM 714 O O . ILE A 1 94 ? -11.457 0.698 8.122 1.00 93.06 94 ILE A O 1
ATOM 718 N N . LEU A 1 95 ? -11.676 -1.542 8.334 1.00 91.44 95 LEU A N 1
ATOM 719 C CA . LEU A 1 95 ? -12.949 -1.593 9.048 1.00 91.44 95 LEU A CA 1
ATOM 720 C C . LEU A 1 95 ? -12.713 -2.069 10.475 1.00 91.44 95 LEU A C 1
ATOM 722 O O . LEU A 1 95 ? -11.782 -2.901 10.635 1.00 91.44 95 LEU A O 1
#